Protein AF-A0AAW2RLV0-F1 (afdb_monomer)

Sequence (96 aa):
MGKQVEAHDEVEPPTKQHY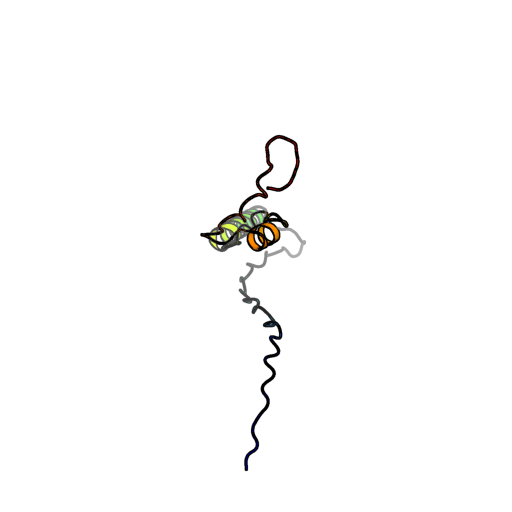DEKDTYAKELQISSDGLILVDQLKEFIEGTIKSNIEGSSKSSLTYSKPYTPRIDSLKTPMGYLPPKFQQFDGKGNPK

Solvent-accessible surface area (backbone atoms only — not comparable to full-atom values): 6809 Å² total; per-residue (Å²): 138,81,88,87,80,90,78,85,85,76,85,70,78,88,74,76,84,78,76,80,82,72,81,69,81,68,80,75,78,79,62,42,97,85,72,49,68,58,67,68,60,53,50,52,50,52,51,52,52,52,49,46,60,56,75,71,42,81,63,72,76,80,64,86,71,62,88,56,53,67,59,50,62,74,66,54,78,60,94,80,70,71,76,75,81,71,85,52,58,70,83,79,78,42,82,105

Mean predicted aligned error: 18.77 Å

pLDDT: mean 72.7, std 19.84, range [29.55, 94.69]

Secondary structure (DSSP, 8-state):
--------------------------------TTS---HHHHHHHHHHHHHHHHHS----------TTHHHHHHTPPPTT--PPPP--B-SSS-B-

Radius of gyration: 31.54 Å; Cα contacts (8 Å, |Δi|>4): 19; chains: 1; bounding box: 64×57×76 Å

Organism: NCBI:txid2727405

Foldseek 3Di:
DDDDDDDDPPPDDDDDDDDPPPPPVQPDQDQPPVRDGDPVSVVVSVVVVVVCCVVVPPPPPPPDDDPCPVVVVVVDDDDPDDPDDPQDDPVVRDRD

Structure (mmCIF, N/CA/C/O backbone):
data_AF-A0AAW2RLV0-F1
#
_entry.id   AF-A0AAW2RLV0-F1
#
loop_
_atom_site.group_PDB
_atom_site.id
_atom_site.type_symbol
_atom_site.label_atom_id
_atom_site.label_alt_id
_atom_site.label_comp_id
_atom_site.label_asym_id
_atom_site.label_entity_id
_atom_site.label_seq_id
_atom_site.pdbx_PDB_ins_code
_atom_site.Cartn_x
_atom_site.Cartn_y
_atom_site.Cartn_z
_atom_site.occupancy
_atom_site.B_iso_or_equiv
_atom_site.auth_seq_id
_atom_site.auth_comp_id
_atom_site.auth_asym_id
_atom_site.auth_atom_id
_atom_site.pdbx_PDB_model_num
ATOM 1 N N . MET A 1 1 ? -6.171 -45.731 -36.240 1.00 40.81 1 MET A N 1
ATOM 2 C CA . MET A 1 1 ? -5.728 -46.052 -34.864 1.00 40.81 1 MET A CA 1
ATOM 3 C C . MET A 1 1 ? -4.707 -44.978 -34.492 1.00 40.81 1 MET A C 1
ATOM 5 O O . MET A 1 1 ? -3.769 -44.842 -35.251 1.00 40.81 1 MET A O 1
ATOM 9 N N . GLY A 1 2 ? -4.856 -44.108 -33.496 1.00 46.34 2 GLY A N 1
ATOM 10 C CA . GLY A 1 2 ? -5.846 -44.012 -32.431 1.00 46.34 2 GLY A CA 1
ATOM 11 C C . GLY A 1 2 ? -6.200 -42.556 -32.089 1.00 46.34 2 GLY A C 1
ATOM 12 O O . GLY A 1 2 ? -5.548 -41.613 -32.525 1.00 46.34 2 GLY A O 1
ATOM 13 N N . LYS A 1 3 ? -7.302 -42.430 -31.345 1.00 47.91 3 LYS A N 1
ATOM 14 C CA . LYS A 1 3 ? -7.723 -41.241 -30.595 1.00 47.91 3 LYS A CA 1
ATOM 15 C C . LYS A 1 3 ? -6.724 -40.932 -29.472 1.00 47.91 3 LYS A C 1
ATOM 17 O O . LYS A 1 3 ? -5.991 -41.833 -29.074 1.00 47.91 3 LYS A O 1
ATOM 22 N N . GLN A 1 4 ? -6.885 -39.732 -28.907 1.00 38.47 4 GLN A N 1
ATOM 23 C CA . GLN A 1 4 ? -6.811 -39.338 -27.485 1.00 38.47 4 GLN A CA 1
ATOM 24 C C . GLN A 1 4 ? -5.897 -38.118 -27.294 1.00 38.47 4 GLN A C 1
ATOM 26 O O . GLN A 1 4 ? -4.856 -38.061 -27.931 1.00 38.47 4 GLN A O 1
ATOM 31 N N . VAL A 1 5 ? -6.158 -37.129 -26.440 1.00 51.41 5 VAL A N 1
ATOM 32 C CA . VAL A 1 5 ? -7.354 -36.586 -25.771 1.00 51.41 5 VAL A CA 1
ATOM 33 C C . VAL A 1 5 ? -6.934 -35.172 -25.315 1.00 51.41 5 VAL A C 1
ATOM 35 O O . VAL A 1 5 ? -5.770 -34.917 -25.024 1.00 51.41 5 VAL A O 1
ATOM 38 N N . GLU A 1 6 ? -7.907 -34.276 -25.337 1.00 41.50 6 GLU A N 1
ATOM 39 C CA . GLU A 1 6 ? -8.004 -32.939 -24.751 1.00 41.50 6 GLU A CA 1
ATOM 40 C C . GLU A 1 6 ? -7.500 -32.829 -23.298 1.00 41.50 6 GLU A C 1
ATOM 42 O O . GLU A 1 6 ? -7.791 -33.689 -22.473 1.00 41.50 6 GLU A O 1
ATOM 47 N N . ALA A 1 7 ? -6.821 -31.731 -22.964 1.00 46.53 7 ALA A N 1
ATOM 48 C CA . ALA A 1 7 ? -6.870 -31.159 -21.620 1.00 46.53 7 ALA A CA 1
ATOM 49 C C . ALA A 1 7 ? -6.580 -29.658 -21.717 1.00 46.53 7 ALA A C 1
ATOM 51 O O . ALA A 1 7 ? -5.444 -29.224 -21.910 1.00 46.53 7 ALA A O 1
ATOM 52 N N . HIS A 1 8 ? -7.657 -28.884 -21.641 1.00 39.81 8 HIS A N 1
ATOM 53 C CA . HIS A 1 8 ? -7.636 -27.470 -21.317 1.00 39.81 8 HIS A CA 1
ATOM 54 C C . HIS A 1 8 ? -7.159 -27.323 -19.866 1.00 39.81 8 HIS A C 1
ATOM 56 O O . HIS A 1 8 ? -7.797 -27.866 -18.969 1.00 39.81 8 HIS A O 1
ATOM 62 N N . ASP A 1 9 ? -6.057 -26.609 -19.632 1.00 36.88 9 ASP A N 1
ATOM 63 C CA . ASP A 1 9 ? -5.719 -26.114 -18.293 1.00 36.88 9 ASP A CA 1
ATOM 64 C C . ASP A 1 9 ? -6.245 -24.681 -18.193 1.00 36.88 9 ASP A C 1
ATOM 66 O O . ASP A 1 9 ? -5.594 -23.697 -18.550 1.00 36.88 9 ASP A O 1
ATOM 70 N N . GLU A 1 10 ? -7.519 -24.594 -17.835 1.00 46.72 10 GLU A N 1
ATOM 71 C CA . GLU A 1 10 ? -8.174 -23.364 -17.428 1.00 46.72 10 GLU A CA 1
ATOM 72 C C . GLU A 1 10 ? -7.774 -23.120 -15.966 1.00 46.72 10 GLU A C 1
ATOM 74 O O . GLU A 1 10 ? -8.305 -23.741 -15.048 1.00 46.72 10 GLU A O 1
ATOM 79 N N . VAL A 1 11 ? -6.780 -22.256 -15.734 1.00 49.22 11 VAL A N 1
ATOM 80 C CA . VAL A 1 11 ? -6.441 -21.786 -14.381 1.00 49.22 11 VAL A CA 1
ATOM 81 C C . VAL A 1 11 ? -7.519 -20.790 -13.953 1.00 49.22 11 VAL A C 1
ATOM 83 O O . VAL A 1 11 ? -7.362 -19.572 -14.060 1.00 49.22 11 VAL A O 1
ATOM 86 N N . GLU A 1 12 ? -8.651 -21.324 -13.498 1.00 43.50 12 GLU A N 1
ATOM 87 C CA . GLU A 1 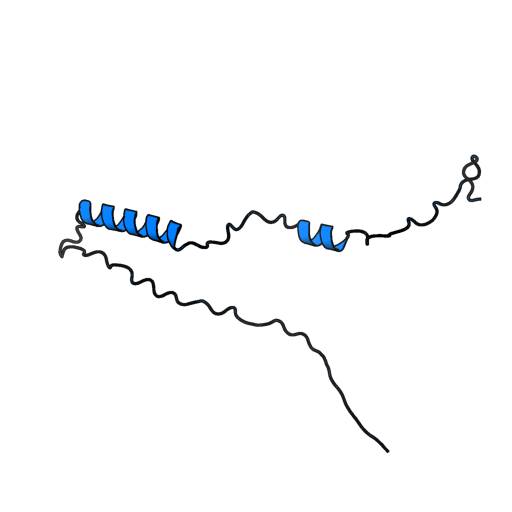12 ? -9.596 -20.581 -12.673 1.00 43.50 12 GLU A CA 1
ATOM 88 C C . GLU A 1 12 ? -8.965 -20.255 -11.303 1.00 43.50 12 GLU A C 1
ATOM 90 O O . GLU A 1 12 ? -8.168 -21.029 -10.758 1.00 43.50 12 GLU A O 1
ATOM 95 N N . PRO A 1 13 ? -9.298 -19.089 -10.724 1.00 42.47 13 PRO A N 1
ATOM 96 C CA . PRO A 1 13 ? -8.690 -18.600 -9.495 1.00 42.47 13 PRO A CA 1
ATOM 97 C C . PRO A 1 13 ? -9.187 -19.402 -8.282 1.00 42.47 13 PRO A C 1
ATOM 99 O O . PRO A 1 13 ? -10.394 -19.633 -8.157 1.00 42.47 13 PRO A O 1
ATOM 102 N N . PRO A 1 14 ? -8.318 -19.769 -7.319 1.00 41.00 14 PRO A N 1
ATOM 103 C CA . PRO A 1 14 ? -8.782 -20.392 -6.096 1.00 41.00 14 PRO A CA 1
ATOM 104 C C . PRO A 1 14 ? -9.614 -19.387 -5.299 1.00 41.00 14 PRO A C 1
ATOM 106 O O . PRO A 1 14 ? -9.160 -18.353 -4.805 1.00 41.00 14 PRO A O 1
ATOM 109 N N . THR A 1 15 ? -10.884 -19.745 -5.235 1.00 35.75 15 THR A N 1
ATOM 110 C CA . THR A 1 15 ? -11.957 -19.179 -4.447 1.00 35.75 15 THR A CA 1
ATOM 111 C C . THR A 1 15 ? -11.620 -19.253 -2.957 1.00 35.75 15 THR A C 1
ATOM 113 O O . THR A 1 15 ? -11.113 -20.254 -2.467 1.00 35.75 15 THR A O 1
ATOM 116 N N . LYS A 1 16 ? -12.029 -18.202 -2.237 1.00 40.12 16 LYS A N 1
ATOM 117 C CA . LYS A 1 16 ? -12.433 -18.226 -0.822 1.00 40.12 16 LYS A CA 1
ATOM 118 C C . LYS A 1 16 ? -11.346 -18.692 0.148 1.00 40.12 16 LYS A C 1
ATOM 120 O O . LYS A 1 16 ? -11.306 -19.841 0.575 1.00 40.12 16 LYS A O 1
ATOM 125 N N . GLN A 1 17 ? -10.535 -17.735 0.599 1.00 35.50 17 GLN A N 1
ATOM 126 C CA . GLN A 1 17 ? -9.886 -17.892 1.893 1.00 35.50 17 GLN A CA 1
ATOM 127 C C . GLN A 1 17 ? -10.972 -18.007 2.966 1.00 35.50 17 GLN A C 1
ATOM 129 O O . GLN A 1 17 ? -11.790 -17.110 3.160 1.00 35.50 17 GLN A O 1
ATOM 134 N N . HIS A 1 18 ? -10.976 -19.187 3.572 1.00 29.55 18 HIS A N 1
ATOM 135 C CA . HIS A 1 18 ? -11.616 -19.562 4.817 1.00 29.55 18 HIS A CA 1
ATOM 136 C C . HIS A 1 18 ? -11.451 -18.430 5.837 1.00 29.55 18 HIS A C 1
ATOM 138 O O . HIS A 1 18 ? -10.339 -18.155 6.289 1.00 29.55 18 HIS A O 1
ATOM 144 N N . TYR A 1 19 ? -12.542 -17.738 6.162 1.00 36.06 19 TYR A N 1
ATOM 145 C CA . TYR A 1 19 ? -12.549 -16.886 7.339 1.00 36.06 19 TYR A CA 1
ATOM 146 C C . TYR A 1 19 ? -12.488 -17.831 8.531 1.00 36.06 19 TYR A C 1
ATOM 148 O O . TYR A 1 19 ? -13.443 -18.557 8.791 1.00 36.06 19 TYR A O 1
ATOM 156 N N . ASP A 1 20 ? -11.343 -17.867 9.209 1.00 38.22 20 ASP A N 1
ATOM 157 C CA . ASP A 1 20 ? -11.274 -18.443 10.542 1.00 38.22 20 ASP A CA 1
ATOM 158 C C . ASP A 1 20 ? -12.253 -17.659 11.416 1.00 38.22 20 ASP A C 1
ATOM 160 O O . ASP A 1 20 ? -11.982 -16.530 11.834 1.00 38.22 20 ASP A O 1
ATOM 164 N N . GLU A 1 21 ? -13.413 -18.259 11.657 1.00 49.16 21 GLU A N 1
ATOM 165 C CA . GLU A 1 21 ? -14.358 -17.866 12.689 1.00 49.16 21 GLU A CA 1
ATOM 166 C C . GLU A 1 21 ? -13.666 -18.121 14.033 1.00 49.16 21 GLU A C 1
ATOM 168 O O . GLU A 1 21 ? -13.782 -19.160 14.678 1.00 49.16 21 GLU A O 1
ATOM 173 N N . LYS A 1 22 ? -12.795 -17.183 14.412 1.00 44.72 22 LYS A N 1
ATOM 174 C CA . LYS A 1 22 ? -12.277 -17.084 15.769 1.00 44.72 22 LYS A CA 1
ATOM 175 C C . LYS A 1 22 ? -13.405 -16.474 16.575 1.00 44.72 22 LYS A C 1
ATOM 177 O O . LYS A 1 22 ? -13.437 -15.255 16.761 1.00 44.72 22 LYS A O 1
ATOM 182 N N . ASP A 1 23 ? -14.307 -17.338 17.028 1.00 42.62 23 ASP A N 1
ATOM 183 C CA . ASP A 1 23 ? -15.256 -17.065 18.100 1.00 42.62 23 ASP A CA 1
ATOM 184 C C . ASP A 1 23 ? -14.475 -16.560 19.310 1.00 42.62 23 ASP A C 1
ATOM 186 O O . ASP A 1 23 ? -14.002 -17.294 20.181 1.00 42.62 23 ASP A O 1
ATOM 190 N N . THR A 1 24 ? -14.252 -15.255 19.314 1.00 45.66 24 THR A N 1
ATOM 191 C CA . THR A 1 24 ? -13.722 -14.546 20.455 1.00 45.66 24 THR A CA 1
ATOM 192 C C . THR A 1 24 ? -14.931 -14.376 21.341 1.00 45.66 24 THR A C 1
ATOM 194 O O . THR A 1 24 ? -15.793 -13.558 21.035 1.00 45.66 24 THR A O 1
ATOM 197 N N . TYR A 1 25 ? -15.023 -15.194 22.388 1.00 50.94 25 TYR A N 1
ATOM 198 C CA . TYR A 1 25 ? -16.016 -15.066 23.450 1.00 50.94 25 TYR A CA 1
ATOM 199 C C . TYR A 1 25 ? -15.903 -13.654 24.036 1.00 50.94 25 TYR A C 1
ATOM 201 O O . TYR A 1 25 ? -15.128 -13.397 24.962 1.00 50.94 25 TYR A O 1
ATOM 209 N N . ALA A 1 26 ? -16.605 -12.704 23.422 1.00 56.44 26 ALA A N 1
ATOM 210 C CA . ALA A 1 26 ? -16.700 -11.349 23.901 1.00 56.44 26 ALA A CA 1
ATOM 211 C C . ALA A 1 26 ? -17.345 -11.464 25.276 1.00 56.44 26 ALA A C 1
ATOM 213 O O . ALA A 1 26 ? -18.473 -11.935 25.402 1.00 56.44 26 ALA A O 1
ATOM 214 N N . LYS A 1 27 ? -16.595 -11.110 26.322 1.00 63.84 27 LYS A N 1
ATOM 215 C CA . LYS A 1 27 ? -17.178 -10.908 27.644 1.00 63.84 27 LYS A CA 1
ATOM 216 C C . LYS A 1 27 ? -18.253 -9.843 27.467 1.00 63.84 27 LYS A C 1
ATOM 218 O O . LYS A 1 27 ? -17.921 -8.672 27.302 1.00 63.84 27 LYS A O 1
ATOM 223 N N . GLU A 1 28 ? -19.510 -10.269 27.416 1.00 69.00 28 GLU A N 1
ATOM 224 C CA . GLU A 1 28 ? -20.643 -9.364 27.319 1.00 69.00 28 GLU A CA 1
ATOM 225 C C . GLU A 1 28 ? -20.600 -8.401 28.499 1.00 69.00 28 GLU A C 1
ATOM 227 O O . GLU A 1 28 ? -20.385 -8.783 29.656 1.00 69.00 28 GLU A O 1
ATOM 232 N N . LEU A 1 29 ? -20.741 -7.122 28.178 1.00 75.44 29 LEU A N 1
ATOM 233 C CA . LEU A 1 29 ? -20.701 -6.065 29.162 1.00 75.44 29 LEU A CA 1
ATOM 234 C C . LEU A 1 29 ? -22.030 -6.110 29.920 1.00 75.44 29 LEU A C 1
ATOM 236 O O . LEU A 1 29 ? -23.094 -6.010 29.317 1.00 75.44 29 LEU A O 1
ATOM 240 N N . GLN A 1 30 ? -21.979 -6.316 31.236 1.00 76.50 30 GLN A N 1
ATOM 241 C CA . GLN A 1 30 ? -23.192 -6.344 32.049 1.00 76.50 30 GLN A CA 1
ATOM 242 C C . GLN A 1 30 ? -23.698 -4.915 32.204 1.00 76.50 30 GLN A C 1
ATOM 244 O O . GLN A 1 30 ? -23.093 -4.093 32.890 1.00 76.50 30 GLN A O 1
ATOM 249 N N . ILE A 1 31 ? -24.791 -4.621 31.515 1.00 79.75 31 ILE A N 1
ATOM 250 C CA . ILE A 1 31 ? -25.468 -3.333 31.576 1.00 79.75 31 ILE A CA 1
ATOM 251 C C . ILE A 1 31 ? -26.533 -3.446 32.667 1.00 79.75 31 ILE A C 1
ATOM 253 O O . ILE A 1 31 ? -27.300 -4.411 32.697 1.00 79.75 31 ILE A O 1
ATOM 257 N N . SER A 1 32 ? -26.564 -2.482 33.588 1.00 81.19 32 SER A N 1
ATOM 258 C CA . SER A 1 32 ? -27.621 -2.408 34.599 1.00 81.19 32 SER A CA 1
ATOM 259 C C . SER A 1 32 ? -28.991 -2.243 33.930 1.00 81.19 32 SER A C 1
ATOM 261 O O . SER A 1 32 ? -29.082 -1.710 32.826 1.00 81.19 32 SER A O 1
ATOM 263 N N . SER A 1 33 ? -30.076 -2.619 34.609 1.00 81.00 33 SER A N 1
ATOM 264 C CA . SER A 1 33 ? -31.445 -2.412 34.103 1.00 81.00 33 SER A CA 1
ATOM 265 C C . SER A 1 33 ? -31.743 -0.945 33.753 1.00 81.00 33 SER A C 1
ATOM 267 O O . SER A 1 33 ? -32.588 -0.682 32.902 1.00 81.00 33 SER A O 1
ATOM 269 N N . ASP A 1 34 ? -31.024 -0.005 34.371 1.00 85.00 34 ASP A N 1
ATOM 270 C CA . ASP A 1 34 ? -31.125 1.438 34.118 1.00 85.00 34 ASP A CA 1
ATOM 271 C C . ASP A 1 34 ? -30.289 1.905 32.907 1.00 85.00 34 ASP A C 1
ATOM 273 O O . ASP A 1 34 ? -30.174 3.100 32.642 1.00 85.00 34 ASP A O 1
ATOM 277 N N . GLY A 1 35 ? -29.649 0.981 32.184 1.00 82.25 35 GLY A N 1
ATOM 278 C CA . GLY A 1 35 ? -28.769 1.287 31.053 1.00 82.25 35 GLY A CA 1
ATOM 279 C C . GLY A 1 35 ? -27.390 1.816 31.456 1.00 82.25 35 GLY A C 1
ATOM 280 O O . GLY A 1 35 ? -26.626 2.265 30.603 1.00 82.25 35 GLY A O 1
ATOM 281 N N . LEU A 1 36 ? -27.060 1.787 32.749 1.00 87.19 36 LEU A N 1
ATOM 282 C CA . LEU A 1 36 ? -25.794 2.292 33.274 1.00 87.19 36 LEU A CA 1
ATOM 283 C C . LEU A 1 36 ? -24.719 1.202 33.289 1.00 87.19 36 LEU A C 1
ATOM 285 O O . LEU A 1 36 ? -24.990 0.038 33.591 1.00 87.19 36 LEU A O 1
ATOM 289 N N . ILE A 1 37 ? -23.485 1.612 33.003 1.00 87.19 37 ILE A N 1
ATOM 290 C CA . ILE A 1 37 ? -22.290 0.769 33.041 1.00 87.19 37 ILE A CA 1
ATOM 291 C C . ILE A 1 37 ? -21.391 1.256 34.176 1.00 87.19 37 ILE A C 1
ATOM 293 O O . ILE A 1 37 ? -21.115 2.453 34.282 1.00 87.19 37 ILE A O 1
ATOM 297 N N . LEU A 1 38 ? -20.901 0.332 35.006 1.00 91.75 38 LEU A N 1
ATOM 298 C CA . LEU A 1 38 ? -19.931 0.665 36.044 1.00 91.75 38 LEU A CA 1
ATOM 299 C C . LEU A 1 38 ? -18.584 1.042 35.411 1.00 91.75 38 LEU A C 1
ATOM 301 O O . LEU A 1 38 ? -18.068 0.333 34.546 1.00 91.75 38 LEU A O 1
ATOM 305 N N . VAL A 1 39 ? -17.994 2.148 35.871 1.00 89.50 39 VAL A N 1
ATOM 306 C CA . VAL A 1 39 ? -16.731 2.687 35.334 1.00 89.50 39 VAL A CA 1
ATOM 307 C C . VAL A 1 39 ? -15.596 1.662 35.410 1.00 89.50 39 VAL A C 1
ATOM 309 O O . VAL A 1 39 ? -14.845 1.510 34.447 1.00 89.50 39 VAL A O 1
ATOM 312 N N . ASP A 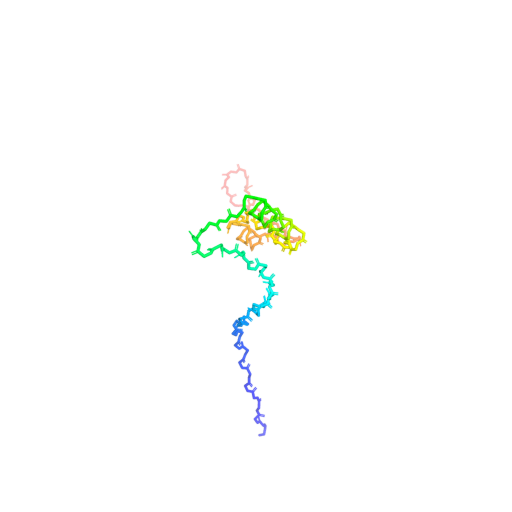1 40 ? -15.508 0.914 36.511 1.00 90.25 40 ASP A N 1
ATOM 313 C CA . ASP A 1 40 ? -14.474 -0.106 36.707 1.00 90.25 40 ASP A CA 1
ATOM 314 C C . ASP A 1 40 ? -14.603 -1.249 35.691 1.00 90.25 40 ASP A C 1
ATOM 316 O O . ASP A 1 40 ? -13.620 -1.657 35.073 1.00 90.25 40 ASP A O 1
ATOM 320 N N . GLN A 1 41 ? -15.835 -1.691 35.426 1.00 89.06 41 GLN A N 1
ATOM 321 C CA . GLN A 1 41 ? -16.117 -2.733 34.441 1.00 89.06 41 GLN A CA 1
ATOM 322 C C . GLN A 1 41 ? -15.802 -2.269 33.015 1.00 89.06 41 GLN A C 1
ATOM 324 O O . GLN A 1 41 ? -15.233 -3.023 32.224 1.00 89.06 41 GLN A O 1
ATOM 329 N N . LEU A 1 42 ? -16.139 -1.019 32.685 1.00 90.56 42 LEU A N 1
ATOM 330 C CA . LEU A 1 42 ? -15.8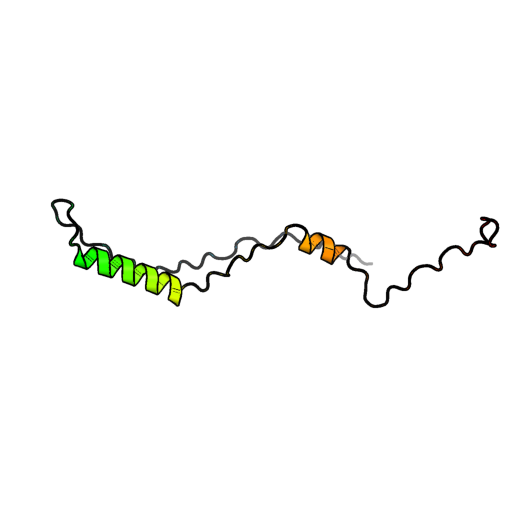05 -0.433 31.389 1.00 90.56 42 LEU A CA 1
ATOM 331 C C . LEU A 1 42 ? -14.287 -0.363 31.191 1.00 90.56 42 LEU A C 1
ATOM 333 O O . LEU A 1 42 ? -13.785 -0.712 30.121 1.00 90.56 42 LEU A O 1
ATOM 337 N N . LYS A 1 43 ? -13.551 0.048 32.228 1.00 93.06 43 LYS A N 1
ATOM 338 C CA . LYS A 1 43 ? -12.088 0.116 32.205 1.00 93.06 43 LYS A CA 1
ATOM 339 C C . LYS A 1 43 ? -11.470 -1.261 31.966 1.00 93.06 43 LYS A C 1
ATOM 341 O O . LYS A 1 43 ? -10.644 -1.399 31.066 1.00 93.06 43 LYS A O 1
ATOM 346 N N . GLU A 1 44 ? -11.886 -2.279 32.717 1.00 92.69 44 GLU A N 1
ATOM 347 C CA . GLU A 1 44 ? -11.393 -3.652 32.541 1.00 92.69 44 GLU A CA 1
ATOM 348 C C . GLU A 1 44 ? -11.709 -4.213 31.153 1.00 92.69 44 GLU A C 1
ATOM 350 O O . GLU A 1 44 ? -10.864 -4.867 30.535 1.00 92.69 44 GLU A O 1
ATOM 355 N N . PHE A 1 45 ? -12.906 -3.928 30.635 1.00 91.62 45 PHE A N 1
ATOM 356 C CA . PHE A 1 45 ? -13.313 -4.350 29.301 1.00 91.62 45 PHE A CA 1
ATOM 357 C C . PHE A 1 45 ? -12.446 -3.712 28.209 1.00 91.62 45 PHE A C 1
ATOM 359 O O . PHE A 1 45 ? -11.937 -4.421 27.335 1.00 91.62 45 PHE A O 1
ATOM 366 N N . ILE A 1 46 ? -12.225 -2.394 28.274 1.00 91.94 46 ILE A N 1
ATOM 367 C CA . ILE A 1 46 ? -11.367 -1.671 27.324 1.00 91.94 46 ILE A CA 1
ATOM 368 C C . ILE A 1 46 ? -9.930 -2.199 27.408 1.00 91.94 46 ILE A C 1
ATOM 370 O O . ILE A 1 46 ? -9.328 -2.514 26.380 1.00 91.94 46 ILE A O 1
ATOM 374 N N . GLU A 1 47 ? -9.387 -2.368 28.615 1.00 93.94 47 GLU A N 1
ATOM 375 C CA . GLU A 1 47 ? -8.033 -2.892 28.808 1.00 93.94 47 GLU A CA 1
ATOM 376 C C . GLU A 1 47 ? -7.872 -4.322 28.283 1.00 93.94 47 GLU A C 1
ATOM 378 O O . GLU A 1 47 ? -6.890 -4.615 27.599 1.00 93.94 47 GLU A O 1
ATOM 383 N N . GLY A 1 48 ? -8.825 -5.213 28.565 1.00 90.81 48 GLY A N 1
ATOM 384 C CA . GLY A 1 48 ? -8.809 -6.591 28.069 1.00 90.81 48 GLY A CA 1
ATOM 385 C C . GLY A 1 48 ? -8.953 -6.666 26.548 1.00 90.81 48 GLY A C 1
ATOM 386 O O . GLY A 1 48 ? -8.261 -7.450 25.892 1.00 90.81 48 GLY A O 1
ATOM 387 N N . THR A 1 49 ? -9.791 -5.806 25.970 1.00 89.88 49 THR A N 1
ATOM 388 C CA . THR A 1 49 ? -9.989 -5.719 24.516 1.00 89.88 49 THR A CA 1
ATOM 389 C C . THR A 1 49 ? -8.731 -5.219 23.813 1.00 89.88 49 THR A C 1
ATOM 391 O O . THR A 1 49 ? -8.330 -5.795 22.804 1.00 89.88 49 THR A O 1
ATOM 394 N N . ILE A 1 50 ? -8.061 -4.195 24.350 1.00 90.00 50 ILE A N 1
ATOM 395 C CA . ILE A 1 50 ? -6.804 -3.683 23.786 1.00 90.00 50 ILE A CA 1
ATOM 396 C C . ILE A 1 50 ? -5.693 -4.729 23.921 1.00 90.00 50 ILE A C 1
ATOM 398 O O . ILE A 1 50 ? -5.020 -5.020 22.936 1.00 90.00 50 ILE A O 1
ATOM 402 N N . LYS A 1 51 ? -5.528 -5.339 25.103 1.00 89.75 51 LYS A N 1
ATOM 403 C CA . LYS A 1 51 ? -4.507 -6.377 25.333 1.00 89.75 51 LYS A CA 1
ATOM 404 C C . LYS A 1 51 ? -4.702 -7.571 24.400 1.00 89.75 51 LYS A C 1
ATOM 406 O O . LYS A 1 51 ? -3.754 -7.976 23.738 1.00 89.75 51 LYS A O 1
ATOM 411 N N . SER A 1 52 ? -5.927 -8.080 24.264 1.00 85.19 52 SER A N 1
ATOM 412 C CA . SER A 1 52 ? -6.227 -9.182 23.334 1.00 85.19 52 SER A CA 1
ATOM 413 C C . SER A 1 52 ? -6.010 -8.800 21.865 1.00 85.19 52 SER A C 1
ATOM 415 O O . SER A 1 52 ? -5.485 -9.604 21.100 1.00 85.19 52 SER A O 1
ATOM 417 N N . ASN A 1 53 ? -6.323 -7.562 21.470 1.00 83.12 53 ASN A N 1
ATOM 418 C CA . ASN A 1 53 ? -6.052 -7.042 20.126 1.00 83.12 53 ASN A CA 1
ATOM 419 C C . ASN A 1 53 ? -4.584 -6.704 19.858 1.00 83.12 53 ASN A C 1
ATOM 421 O O . ASN A 1 53 ? -4.278 -6.326 18.731 1.00 83.12 53 ASN A O 1
ATOM 425 N N . ILE A 1 54 ? -3.699 -6.790 20.847 1.00 80.94 54 ILE A N 1
ATOM 426 C CA . ILE A 1 54 ? -2.250 -6.655 20.670 1.00 80.94 54 ILE A CA 1
ATOM 427 C C . ILE A 1 54 ? -1.615 -8.047 20.702 1.00 80.94 54 ILE A C 1
ATOM 429 O O . ILE A 1 54 ? -0.880 -8.396 19.786 1.00 80.94 54 ILE A O 1
ATOM 433 N N . GLU A 1 55 ? -1.965 -8.863 21.697 1.00 73.81 55 GLU A N 1
ATOM 434 C CA . GLU A 1 55 ? -1.422 -10.211 21.919 1.00 73.81 55 GLU A CA 1
ATOM 435 C C . GLU A 1 55 ? -1.925 -11.234 20.881 1.00 73.81 55 GLU A C 1
ATOM 437 O O . GLU A 1 55 ? -1.159 -12.047 20.374 1.00 73.81 55 GLU A O 1
ATOM 442 N N . GLY A 1 56 ? -3.215 -11.185 20.525 1.00 64.75 56 GLY A N 1
ATOM 443 C CA . GLY A 1 56 ? -3.847 -12.076 19.539 1.00 64.75 56 GLY A CA 1
ATOM 444 C C . GLY A 1 56 ? -3.820 -11.531 18.112 1.00 64.75 56 GLY A C 1
ATOM 445 O O . GLY A 1 56 ? -4.229 -12.196 17.163 1.00 64.75 56 GLY A O 1
ATOM 446 N N . SER A 1 57 ? -3.338 -10.305 17.944 1.00 60.56 57 SER A N 1
ATOM 447 C CA . SER A 1 57 ? -3.239 -9.655 16.654 1.00 60.56 57 SER A CA 1
ATOM 448 C C . SER A 1 57 ? -1.891 -9.957 16.025 1.00 60.56 57 SER A C 1
ATOM 450 O O . SER A 1 57 ? -1.028 -9.088 15.910 1.00 60.56 57 SER A O 1
ATOM 452 N N . SER A 1 58 ? -1.796 -11.140 15.428 1.00 61.38 58 SER A N 1
ATOM 453 C CA . SER A 1 58 ? -1.037 -11.325 14.192 1.00 61.38 58 SER A CA 1
ATOM 454 C C . SER A 1 58 ? -1.691 -10.531 13.046 1.00 61.38 58 SER A C 1
ATOM 456 O O . SER A 1 58 ? -1.853 -11.035 11.938 1.00 61.38 58 SER A O 1
ATOM 458 N N . LYS A 1 59 ? -2.111 -9.274 13.281 1.00 65.62 59 LYS A N 1
ATOM 459 C CA . LYS A 1 59 ? -2.443 -8.359 12.194 1.00 65.62 59 LYS A CA 1
ATOM 460 C C . LYS A 1 59 ? -1.154 -8.260 11.410 1.00 65.62 59 LYS A C 1
ATOM 462 O O . LYS A 1 59 ? -0.183 -7.671 11.886 1.00 65.62 59 LYS A O 1
ATOM 467 N N . SER A 1 60 ? -1.145 -8.880 10.231 1.00 64.44 60 SER A N 1
ATOM 468 C CA . SER A 1 60 ? -0.203 -8.542 9.184 1.00 64.44 60 SER A CA 1
ATOM 469 C C . SER A 1 60 ? -0.195 -7.026 9.167 1.00 64.44 60 SER A C 1
ATOM 471 O O . SER A 1 60 ? -1.224 -6.421 8.853 1.00 64.44 60 SER A O 1
ATOM 473 N N . SER A 1 61 ? 0.892 -6.409 9.634 1.00 65.56 61 SER A N 1
ATOM 474 C CA . SER A 1 61 ? 1.065 -4.982 9.445 1.00 65.56 61 SER A CA 1
ATOM 475 C C . SER A 1 61 ? 0.935 -4.819 7.946 1.00 65.56 61 SER A C 1
ATOM 477 O O . SER A 1 61 ? 1.805 -5.287 7.203 1.00 65.56 61 SER A O 1
ATOM 479 N N . LEU A 1 62 ? -0.211 -4.304 7.489 1.00 66.38 62 LEU A N 1
ATOM 480 C CA . LEU A 1 62 ? -0.431 -4.022 6.086 1.00 66.38 62 LEU A CA 1
ATOM 481 C C . LEU A 1 62 ? 0.404 -2.778 5.831 1.00 66.38 62 LEU A C 1
ATOM 483 O O . LEU A 1 62 ? -0.076 -1.649 5.787 1.00 66.38 62 LEU A O 1
ATOM 487 N N . THR A 1 63 ? 1.712 -3.006 5.800 1.00 78.44 63 THR A N 1
ATOM 488 C CA . THR A 1 63 ? 2.692 -2.045 5.364 1.00 78.44 63 THR A CA 1
ATOM 489 C C . THR A 1 63 ? 2.233 -1.602 3.994 1.00 78.44 63 THR A C 1
ATOM 491 O O . THR A 1 63 ? 1.812 -2.414 3.165 1.00 78.44 63 THR A O 1
ATOM 494 N N . TYR A 1 64 ? 2.225 -0.289 3.792 1.00 83.69 64 TYR A N 1
ATOM 495 C CA . TYR A 1 64 ? 1.844 0.276 2.516 1.00 83.69 64 TYR A CA 1
ATOM 496 C C . TYR A 1 64 ? 2.730 -0.337 1.429 1.00 83.69 64 TYR A C 1
ATOM 498 O O . TYR A 1 64 ? 3.917 -0.022 1.311 1.00 83.69 64 TYR A O 1
ATOM 506 N N . SER A 1 65 ? 2.145 -1.241 0.650 1.00 79.06 65 SER A N 1
ATOM 507 C CA . SER A 1 65 ? 2.797 -1.795 -0.519 1.00 79.06 65 SER A CA 1
ATOM 508 C C . SER A 1 65 ? 2.604 -0.798 -1.647 1.00 79.06 65 SER A C 1
ATOM 510 O O . SER A 1 65 ? 1.476 -0.435 -1.991 1.00 79.06 65 SER A O 1
ATOM 512 N N . LYS A 1 66 ? 3.707 -0.297 -2.208 1.00 88.94 66 LYS A N 1
ATOM 513 C CA . LYS A 1 66 ? 3.628 0.650 -3.320 1.00 88.94 66 LYS A CA 1
ATOM 514 C C . LYS A 1 66 ? 2.949 -0.063 -4.498 1.00 88.94 66 LYS A C 1
ATOM 516 O O . LYS A 1 66 ? 3.448 -1.106 -4.922 1.00 88.94 66 LYS A O 1
ATOM 521 N N . PRO A 1 67 ? 1.897 0.512 -5.111 1.00 87.50 67 PRO A N 1
ATOM 522 C CA . PRO A 1 67 ? 1.170 -0.138 -6.209 1.00 87.50 67 PRO A CA 1
ATOM 523 C C . PRO A 1 67 ? 2.048 -0.402 -7.444 1.00 87.50 67 PRO A C 1
ATOM 525 O O . PRO A 1 67 ? 1.691 -1.186 -8.320 1.00 87.50 67 PRO A O 1
ATOM 528 N N . TYR A 1 68 ? 3.212 0.250 -7.519 1.00 93.62 68 TYR A N 1
ATOM 529 C CA . TYR A 1 68 ? 4.175 0.109 -8.604 1.00 93.62 68 TYR A CA 1
ATOM 530 C C . TYR A 1 68 ? 5.243 -0.961 -8.358 1.00 93.62 68 TYR A C 1
ATOM 532 O O . TYR A 1 68 ? 5.911 -1.329 -9.319 1.00 93.62 68 TYR A O 1
ATOM 540 N N . THR A 1 69 ? 5.400 -1.488 -7.137 1.00 91.44 69 THR A N 1
ATOM 541 C CA . THR A 1 69 ? 6.409 -2.526 -6.850 1.00 91.44 69 THR A CA 1
ATOM 542 C C . THR A 1 69 ? 6.241 -3.750 -7.758 1.00 91.44 69 THR A C 1
ATOM 544 O O . THR A 1 69 ? 7.200 -4.080 -8.452 1.00 91.44 69 THR A O 1
ATOM 547 N N . PRO A 1 70 ? 5.032 -4.333 -7.916 1.00 91.25 70 PRO A N 1
ATOM 548 C CA . PRO A 1 70 ? 4.855 -5.488 -8.799 1.00 91.25 70 PRO A CA 1
ATOM 549 C C . PRO A 1 70 ? 5.162 -5.172 -10.269 1.00 91.25 70 PRO A C 1
ATOM 551 O O . PRO A 1 70 ? 5.690 -6.006 -10.999 1.00 91.25 70 PRO A O 1
ATOM 554 N N . ARG A 1 71 ? 4.861 -3.942 -10.712 1.00 94.69 71 ARG A N 1
ATOM 555 C CA . ARG A 1 71 ? 5.132 -3.494 -12.086 1.00 94.69 71 ARG A CA 1
ATOM 556 C C . ARG A 1 71 ? 6.635 -3.372 -12.335 1.00 94.69 71 ARG A C 1
ATOM 558 O O . ARG A 1 71 ? 7.111 -3.794 -13.381 1.00 94.69 71 ARG A O 1
ATOM 565 N N . ILE A 1 72 ? 7.384 -2.837 -11.375 1.00 92.56 72 ILE A N 1
ATOM 566 C CA . ILE A 1 72 ? 8.844 -2.717 -11.467 1.00 92.56 72 ILE A CA 1
ATOM 567 C C . ILE A 1 72 ? 9.491 -4.103 -11.459 1.00 92.56 72 ILE A C 1
ATOM 569 O O . ILE A 1 72 ? 10.349 -4.370 -12.297 1.00 92.56 72 ILE A O 1
ATOM 573 N N . ASP A 1 73 ? 9.041 -4.994 -10.576 1.00 90.88 73 ASP A N 1
ATOM 574 C CA . ASP A 1 73 ? 9.565 -6.359 -10.502 1.00 90.88 73 ASP A CA 1
ATOM 575 C C . ASP A 1 73 ? 9.316 -7.133 -11.805 1.00 90.88 73 ASP A C 1
ATOM 577 O O . ASP A 1 73 ? 10.196 -7.864 -12.255 1.00 90.88 73 ASP A O 1
ATOM 581 N N . SER A 1 74 ? 8.178 -6.899 -12.473 1.00 90.69 74 SER A N 1
ATOM 582 C CA . SER A 1 74 ? 7.883 -7.491 -13.789 1.00 90.69 74 SER A CA 1
ATOM 583 C C . SER A 1 74 ? 8.773 -6.976 -14.931 1.00 90.69 74 SER A C 1
ATOM 585 O O . SER A 1 74 ? 8.958 -7.672 -15.925 1.00 90.69 74 SER A O 1
ATOM 587 N N . LEU A 1 75 ? 9.338 -5.771 -14.792 1.00 90.06 75 LEU A N 1
ATOM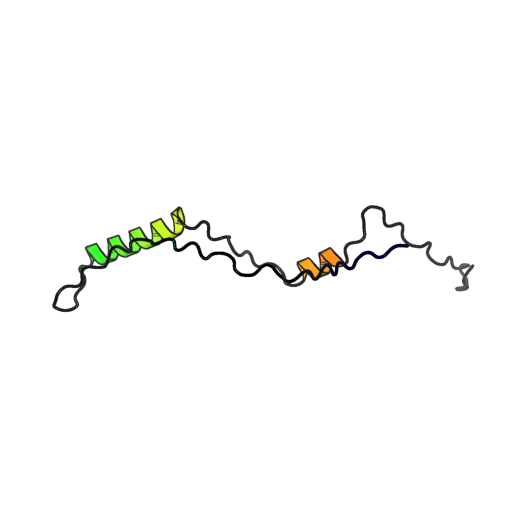 588 C CA . LEU A 1 75 ? 10.244 -5.153 -15.770 1.00 90.06 75 LEU A CA 1
ATOM 589 C C . LEU A 1 75 ? 11.723 -5.366 -15.422 1.00 90.06 75 LEU A C 1
ATOM 591 O O . LEU A 1 75 ? 12.603 -4.891 -16.145 1.00 90.06 75 LEU A O 1
ATOM 595 N N . LYS A 1 76 ? 12.015 -6.037 -14.303 1.00 91.81 76 LYS A N 1
ATOM 596 C CA . LYS A 1 76 ? 13.380 -6.265 -13.843 1.00 91.81 76 LYS A CA 1
ATOM 597 C C . LYS A 1 76 ? 14.141 -7.079 -14.885 1.00 91.81 76 LYS A C 1
ATOM 599 O O . LYS A 1 76 ? 13.714 -8.158 -15.289 1.00 91.81 76 LYS A O 1
ATOM 604 N N . THR A 1 77 ? 15.294 -6.568 -15.306 1.00 90.69 77 THR A N 1
ATOM 605 C CA . THR A 1 77 ? 16.154 -7.284 -16.246 1.00 90.69 77 THR A CA 1
ATOM 606 C C . THR A 1 77 ? 16.651 -8.588 -15.612 1.00 90.69 77 THR A C 1
ATOM 608 O O . THR A 1 77 ? 17.021 -8.599 -14.431 1.00 90.69 77 THR A O 1
ATOM 611 N N . PRO A 1 78 ? 16.660 -9.706 -16.361 1.00 88.81 78 PRO A N 1
ATOM 612 C CA . PRO A 1 78 ? 17.141 -10.973 -15.837 1.00 88.81 78 PRO A CA 1
ATOM 613 C C . PRO A 1 78 ? 18.624 -10.871 -15.479 1.00 88.81 78 PRO A C 1
ATOM 615 O O . PRO A 1 78 ? 19.399 -10.148 -16.115 1.00 88.81 78 PRO A O 1
ATOM 618 N N . MET A 1 79 ? 19.023 -11.625 -14.456 1.00 86.25 79 MET A N 1
ATOM 619 C CA . MET A 1 79 ? 20.424 -11.756 -14.071 1.00 86.25 79 MET A CA 1
ATOM 620 C C . MET A 1 79 ? 21.197 -12.323 -15.271 1.00 86.25 79 MET A C 1
ATOM 622 O O . MET A 1 79 ? 20.926 -13.438 -15.708 1.00 86.25 79 MET A O 1
ATOM 626 N N . GLY A 1 80 ? 22.113 -11.537 -15.839 1.00 87.50 80 GLY A N 1
ATOM 627 C CA . GLY A 1 80 ? 22.831 -11.904 -17.066 1.00 87.50 80 GLY A CA 1
ATOM 628 C C . GLY A 1 80 ? 22.300 -11.266 -18.351 1.00 87.50 80 GLY A C 1
ATOM 629 O O . GLY A 1 80 ? 22.725 -11.665 -19.433 1.00 87.50 80 GLY A O 1
ATOM 630 N N . TYR A 1 81 ? 21.418 -10.262 -18.268 1.00 89.75 81 TYR A N 1
ATOM 631 C CA . TYR A 1 81 ? 21.112 -9.415 -19.420 1.00 89.75 81 TYR A CA 1
ATOM 632 C C . TYR A 1 81 ? 22.400 -8.792 -19.970 1.00 89.75 81 TYR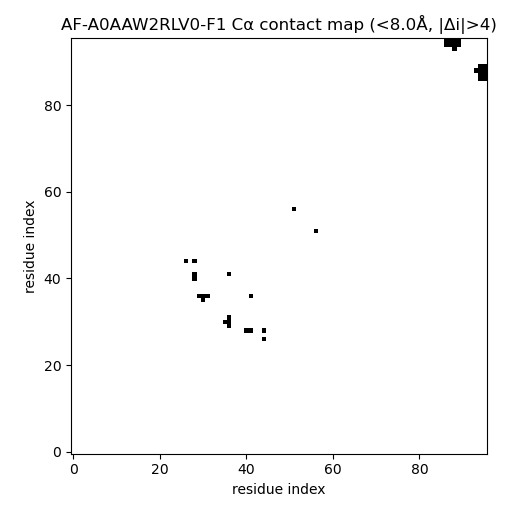 A C 1
ATOM 634 O O . TYR A 1 81 ? 23.031 -7.962 -19.313 1.00 89.75 81 TYR A O 1
ATOM 642 N N . LEU A 1 82 ? 22.778 -9.197 -21.182 1.00 86.44 82 LEU A N 1
ATOM 643 C CA . LEU A 1 82 ? 23.818 -8.542 -21.956 1.00 86.44 82 LEU A CA 1
ATOM 644 C C . LEU A 1 82 ? 23.137 -7.457 -22.794 1.00 86.44 82 LEU A C 1
ATOM 646 O O . LEU A 1 82 ? 22.353 -7.800 -23.684 1.00 86.44 82 LEU A O 1
ATOM 650 N N . PRO A 1 83 ? 23.403 -6.165 -22.537 1.00 85.94 83 PRO A N 1
ATOM 651 C CA . PRO A 1 83 ? 22.890 -5.107 -23.387 1.00 85.94 83 PRO A CA 1
ATOM 652 C C . PRO A 1 83 ? 23.253 -5.392 -24.849 1.00 85.94 83 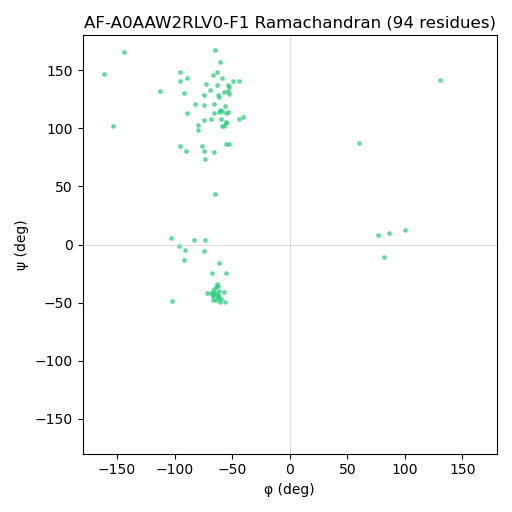PRO A C 1
ATOM 654 O O . PRO A 1 83 ? 24.399 -5.773 -25.122 1.00 85.94 83 PRO A O 1
ATOM 657 N N . PRO A 1 84 ? 22.311 -5.212 -25.795 1.00 83.00 84 PRO A N 1
ATOM 658 C CA . PRO A 1 84 ? 22.626 -5.251 -27.209 1.00 83.00 84 PRO A CA 1
ATOM 659 C C . P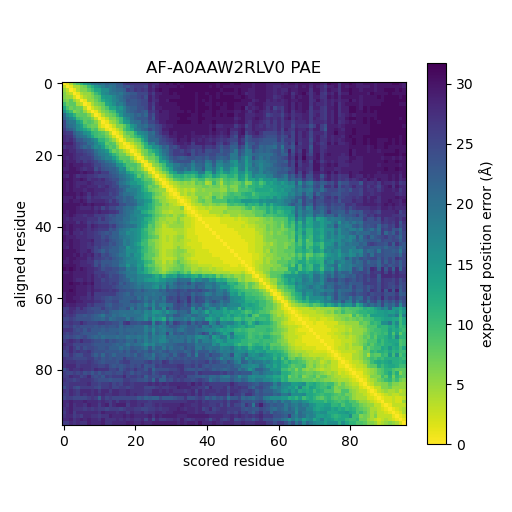RO A 1 84 ? 23.824 -4.352 -27.472 1.00 83.00 84 PRO A C 1
ATOM 661 O O . PRO A 1 84 ? 23.948 -3.278 -26.875 1.00 83.00 84 PRO A O 1
ATOM 664 N N . LYS A 1 85 ? 24.721 -4.790 -28.355 1.00 81.62 85 LYS A N 1
ATOM 665 C CA . LYS A 1 85 ? 25.834 -3.939 -28.761 1.00 81.62 85 LYS A CA 1
ATOM 666 C C . LYS A 1 85 ? 25.235 -2.646 -29.296 1.00 81.62 85 LYS A C 1
ATOM 668 O O . LYS A 1 85 ? 24.459 -2.675 -30.248 1.00 81.62 85 LYS A O 1
ATOM 673 N N . PHE A 1 86 ? 25.565 -1.532 -28.649 1.00 83.44 86 PHE A N 1
ATOM 674 C CA . PHE A 1 86 ? 25.180 -0.227 -29.152 1.00 83.44 86 PHE A CA 1
ATOM 675 C C . PHE A 1 86 ? 25.669 -0.112 -30.591 1.00 83.44 86 PHE A C 1
ATOM 677 O O . PHE A 1 86 ? 26.793 -0.520 -30.901 1.00 83.44 86 PHE A O 1
ATOM 684 N N . GLN A 1 87 ? 24.822 0.433 -31.459 1.00 82.12 87 GLN A N 1
ATOM 685 C CA . GLN A 1 87 ? 25.222 0.784 -32.809 1.00 82.12 87 GLN A CA 1
ATOM 686 C C . GLN A 1 87 ? 26.462 1.675 -32.713 1.00 82.12 87 GLN A C 1
ATOM 688 O O . GLN A 1 87 ? 26.419 2.763 -32.136 1.00 82.12 87 GLN A O 1
ATOM 693 N N . GLN A 1 88 ? 27.592 1.174 -33.204 1.00 83.88 88 GLN A N 1
ATOM 694 C CA . GLN A 1 88 ? 28.824 1.941 -33.193 1.00 83.88 88 GLN A CA 1
ATOM 695 C C . GLN A 1 88 ? 28.709 3.001 -34.278 1.00 83.88 88 GLN A C 1
ATOM 697 O O . GLN A 1 88 ? 28.381 2.696 -35.420 1.00 83.88 88 GLN A O 1
ATOM 702 N N . PHE A 1 89 ? 28.973 4.249 -33.916 1.00 85.00 89 PHE A N 1
ATOM 703 C CA . PHE A 1 89 ? 29.047 5.333 -34.879 1.00 85.00 89 PHE A CA 1
ATOM 704 C C . PHE A 1 89 ? 30.501 5.556 -35.299 1.00 85.00 89 PHE A C 1
ATOM 706 O O . PHE A 1 89 ? 31.442 5.333 -34.528 1.00 85.00 89 PHE A O 1
ATOM 713 N N . ASP A 1 90 ? 30.708 5.993 -36.536 1.00 87.62 90 ASP A N 1
ATOM 714 C CA . ASP A 1 90 ? 32.034 6.247 -37.110 1.00 87.62 90 ASP A CA 1
ATOM 715 C C . ASP A 1 90 ? 32.722 7.523 -36.585 1.00 87.62 90 ASP A C 1
ATOM 717 O O . ASP A 1 90 ? 33.808 7.867 -37.044 1.00 87.62 90 ASP A O 1
ATOM 721 N N . GLY A 1 91 ? 32.110 8.216 -35.618 1.00 83.81 91 GLY A N 1
ATOM 722 C CA . GLY A 1 91 ? 32.533 9.532 -35.129 1.00 83.81 91 GLY A CA 1
ATOM 723 C C . GLY A 1 91 ? 32.053 10.698 -36.002 1.00 83.81 91 GLY A C 1
ATOM 724 O O . GLY A 1 91 ? 32.120 11.842 -35.565 1.00 83.81 91 GLY A O 1
ATOM 725 N N . LYS A 1 92 ? 31.512 10.417 -37.195 1.00 87.50 92 LYS A N 1
ATOM 726 C CA . LYS A 1 92 ? 30.860 11.380 -38.100 1.00 87.50 92 LYS A CA 1
ATOM 727 C C . LYS A 1 92 ? 29.330 11.277 -38.049 1.00 87.50 92 LYS A C 1
ATOM 729 O O . LYS A 1 92 ? 28.647 11.952 -38.808 1.00 87.50 92 LYS A O 1
ATOM 734 N N . GLY A 1 93 ? 28.795 10.447 -37.151 1.00 83.69 93 GLY A N 1
ATOM 735 C CA . GLY A 1 93 ? 27.356 10.256 -36.977 1.00 83.69 93 GLY A CA 1
ATOM 736 C C . GLY A 1 93 ? 26.742 9.209 -37.908 1.00 83.69 93 GLY A C 1
ATOM 737 O O . GLY A 1 93 ? 25.524 9.055 -37.892 1.00 83.69 93 GLY A O 1
ATOM 738 N N . ASN A 1 94 ? 27.547 8.428 -38.639 1.00 86.19 94 ASN A N 1
ATOM 739 C CA . ASN A 1 94 ? 27.035 7.313 -39.438 1.00 86.19 94 ASN A CA 1
ATOM 740 C C . ASN A 1 94 ? 27.133 5.985 -38.673 1.00 86.19 94 ASN A C 1
ATOM 742 O O . ASN A 1 94 ? 28.143 5.765 -37.992 1.00 86.19 94 ASN A O 1
ATOM 746 N N . PRO A 1 95 ? 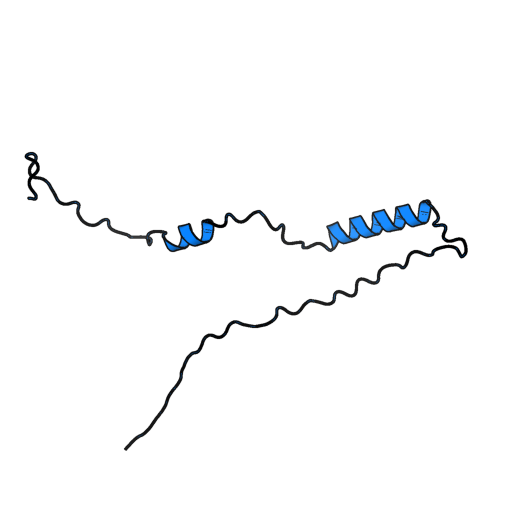26.127 5.094 -38.789 1.00 83.31 95 PRO A N 1
ATOM 747 C CA . PRO A 1 95 ? 26.276 3.699 -38.384 1.00 83.31 95 PRO A CA 1
ATOM 748 C C . PRO A 1 95 ? 27.520 3.103 -39.059 1.00 83.31 95 PRO A C 1
ATOM 750 O O . PRO A 1 95 ? 27.683 3.262 -40.270 1.00 83.31 95 PRO A O 1
ATOM 753 N N . LYS A 1 96 ? 28.398 2.467 -38.280 1.00 75.50 96 LYS A N 1
ATOM 754 C CA . LYS A 1 96 ? 29.521 1.672 -38.797 1.00 75.50 96 LYS A CA 1
ATOM 755 C C . LYS A 1 96 ? 29.064 0.333 -39.353 1.00 75.50 96 LYS A C 1
ATOM 757 O O . LYS A 1 96 ? 28.142 -0.261 -38.752 1.00 75.50 96 LYS A O 1
#